Protein AF-A0A535TLV4-F1 (afdb_monomer_lite)

Structure (mmCIF, N/CA/C/O backbone):
data_AF-A0A535TLV4-F1
#
_entry.id   AF-A0A535TLV4-F1
#
loop_
_atom_site.group_PDB
_atom_site.id
_atom_site.type_symbol
_atom_site.label_atom_id
_atom_site.label_alt_id
_atom_site.label_comp_id
_atom_site.label_asym_id
_atom_site.label_entity_id
_atom_site.label_seq_id
_atom_site.pdbx_PDB_ins_code
_atom_site.Cartn_x
_atom_site.Cartn_y
_atom_site.Cartn_z
_atom_site.occupancy
_atom_site.B_iso_or_equiv
_atom_site.auth_seq_id
_atom_site.auth_comp_id
_atom_site.auth_asym_id
_atom_site.auth_atom_id
_atom_site.pdbx_PDB_model_num
ATOM 1 N N . MET A 1 1 ? 13.698 -9.916 8.414 1.00 53.78 1 MET A N 1
ATOM 2 C CA . MET A 1 1 ? 13.680 -8.598 7.735 1.00 53.78 1 MET A CA 1
ATOM 3 C C . MET A 1 1 ? 12.740 -7.665 8.482 1.00 53.78 1 MET A C 1
ATOM 5 O O . MET A 1 1 ? 11.630 -8.086 8.779 1.00 53.78 1 MET A O 1
ATOM 9 N N . LYS A 1 2 ? 13.153 -6.430 8.791 1.00 61.22 2 LYS A N 1
ATOM 10 C CA . LYS A 1 2 ? 12.234 -5.394 9.293 1.00 61.22 2 LYS A CA 1
ATOM 11 C C . LYS A 1 2 ? 11.583 -4.724 8.082 1.00 61.22 2 LYS A C 1
ATOM 13 O O . LYS A 1 2 ? 12.300 -4.171 7.260 1.00 61.22 2 LYS A O 1
ATOM 18 N N . PHE A 1 3 ? 10.264 -4.836 7.943 1.00 62.84 3 PHE A N 1
ATOM 19 C CA . PHE A 1 3 ? 9.495 -4.204 6.856 1.00 62.84 3 PHE A CA 1
ATOM 20 C C . PHE A 1 3 ? 8.976 -2.808 7.222 1.00 62.84 3 PHE A C 1
ATOM 22 O O . PHE A 1 3 ? 8.582 -2.046 6.348 1.00 62.84 3 PHE A O 1
ATOM 29 N N . PHE A 1 4 ? 8.978 -2.483 8.515 1.00 66.12 4 PHE A N 1
ATOM 30 C CA . PHE A 1 4 ? 8.427 -1.251 9.062 1.00 66.12 4 PHE A CA 1
ATOM 31 C C . PHE A 1 4 ? 9.457 -0.527 9.935 1.00 66.12 4 PHE A C 1
ATOM 33 O O . PHE A 1 4 ? 10.388 -1.145 10.464 1.00 66.12 4 PHE A O 1
ATOM 40 N N . GLY A 1 5 ? 9.247 0.781 10.107 1.00 67.31 5 GLY A N 1
ATOM 41 C CA . GLY A 1 5 ? 10.080 1.672 10.920 1.00 67.31 5 GLY A CA 1
ATOM 42 C C . GLY A 1 5 ? 11.310 2.202 10.179 1.00 67.31 5 GLY A C 1
ATOM 43 O O . GLY A 1 5 ? 11.746 1.618 9.189 1.00 67.31 5 GLY A O 1
ATOM 44 N N . ALA A 1 6 ? 11.902 3.290 10.680 1.00 67.75 6 ALA A N 1
ATOM 45 C CA . ALA A 1 6 ? 13.082 3.929 10.079 1.00 67.75 6 ALA A CA 1
ATOM 46 C C . ALA A 1 6 ? 14.238 2.958 9.720 1.00 67.75 6 ALA A C 1
ATOM 48 O O . ALA A 1 6 ? 14.810 3.102 8.641 1.00 67.75 6 ALA A O 1
ATOM 49 N N . PRO A 1 7 ? 14.542 1.907 10.515 1.00 78.00 7 PRO A N 1
ATOM 50 C CA . PRO A 1 7 ? 15.609 0.957 10.183 1.00 78.00 7 PRO A CA 1
ATOM 51 C C . PRO A 1 7 ? 15.311 0.032 8.991 1.00 78.00 7 PRO A C 1
ATOM 53 O O . PRO A 1 7 ? 16.181 -0.734 8.589 1.00 78.00 7 PRO A O 1
ATOM 56 N N . SER A 1 8 ? 14.081 0.020 8.466 1.00 81.00 8 SER A N 1
ATOM 57 C CA . SER A 1 8 ? 13.677 -0.869 7.364 1.00 81.00 8 SER A CA 1
ATOM 58 C C . SER A 1 8 ? 14.089 -0.372 5.977 1.00 81.00 8 SER A C 1
ATOM 60 O O . SER A 1 8 ? 13.936 -1.111 5.005 1.00 81.00 8 SER A O 1
ATOM 62 N N . GLY A 1 9 ? 14.532 0.887 5.860 1.00 85.88 9 GLY A N 1
ATOM 63 C CA . GLY A 1 9 ? 14.755 1.536 4.564 1.00 85.88 9 GLY A CA 1
ATOM 64 C C . GLY A 1 9 ? 13.481 1.680 3.720 1.00 85.88 9 GLY A C 1
ATOM 65 O O . GLY A 1 9 ? 13.565 1.867 2.508 1.00 85.88 9 GLY A O 1
ATOM 66 N N . THR A 1 10 ? 12.303 1.545 4.341 1.00 90.88 10 THR A N 1
ATOM 67 C CA . THR A 1 10 ? 11.002 1.623 3.672 1.00 90.88 10 THR A CA 1
ATOM 68 C C . THR A 1 10 ? 10.285 2.909 4.073 1.00 90.88 10 THR A C 1
ATOM 70 O O . THR A 1 10 ? 10.003 3.134 5.250 1.00 90.88 10 THR A O 1
ATOM 73 N N . THR A 1 11 ? 9.951 3.729 3.082 1.00 91.75 11 THR A N 1
ATOM 74 C CA . THR A 1 11 ? 9.079 4.895 3.224 1.00 91.75 11 THR A CA 1
ATOM 75 C C . THR A 1 11 ? 7.637 4.465 2.998 1.00 91.75 11 THR A C 1
ATOM 77 O O . THR A 1 11 ? 7.313 3.847 1.983 1.00 91.75 11 THR A O 1
ATOM 80 N N . LEU A 1 12 ? 6.756 4.802 3.937 1.00 91.81 12 LEU A N 1
ATOM 81 C CA . LEU A 1 12 ? 5.320 4.568 3.815 1.00 91.81 12 LEU A CA 1
ATOM 82 C C . LEU A 1 12 ? 4.634 5.879 3.454 1.00 91.81 12 LEU A C 1
ATOM 84 O O . LEU A 1 12 ? 4.757 6.863 4.179 1.00 91.81 12 LEU A O 1
ATOM 88 N N . MET A 1 13 ? 3.909 5.886 2.342 1.00 92.38 13 MET A N 1
ATOM 89 C CA . MET A 1 13 ? 3.131 7.039 1.902 1.00 92.38 13 MET A CA 1
ATOM 90 C C . MET A 1 13 ? 1.647 6.706 1.953 1.00 92.38 13 MET A C 1
ATOM 92 O O . MET A 1 13 ? 1.199 5.791 1.262 1.00 92.38 13 MET A O 1
ATOM 96 N N . THR A 1 14 ? 0.882 7.466 2.732 1.00 92.88 14 THR A N 1
ATOM 97 C CA . THR A 1 14 ? -0.580 7.366 2.732 1.00 92.88 14 THR A CA 1
ATOM 98 C C . THR A 1 14 ? -1.125 7.862 1.398 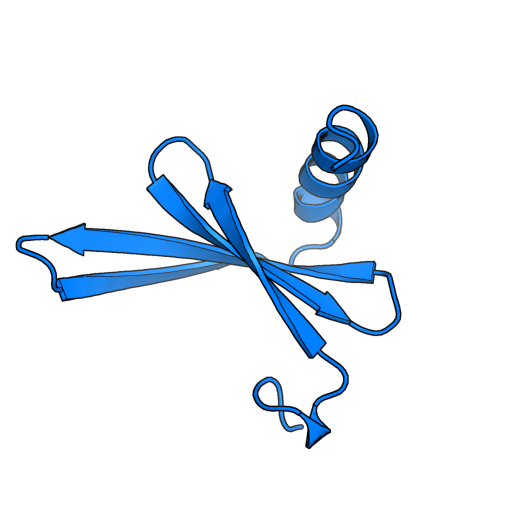1.00 92.88 14 THR A C 1
ATOM 100 O O . THR A 1 14 ? -0.765 8.946 0.935 1.00 92.88 14 THR A O 1
ATOM 103 N N . ARG A 1 15 ? -1.982 7.063 0.767 1.00 92.50 15 ARG A N 1
ATOM 104 C CA . ARG A 1 15 ? -2.660 7.381 -0.493 1.00 92.50 15 ARG A CA 1
ATOM 105 C C . ARG A 1 15 ? -4.047 6.766 -0.495 1.00 92.50 15 ARG A C 1
ATOM 107 O O . ARG A 1 15 ? -4.285 5.773 0.180 1.00 92.50 15 ARG A O 1
ATOM 114 N N . GLU A 1 16 ? -4.941 7.318 -1.296 1.00 91.19 16 GLU A N 1
ATOM 115 C CA . GLU A 1 16 ? -6.159 6.600 -1.646 1.00 91.19 16 GLU A CA 1
ATOM 116 C C . GLU A 1 16 ? -5.823 5.511 -2.675 1.00 91.19 16 GLU A C 1
ATOM 118 O O . GLU A 1 16 ? -5.087 5.747 -3.637 1.00 91.19 16 GLU A O 1
ATOM 123 N N . VAL A 1 17 ? -6.323 4.299 -2.453 1.00 89.31 17 VAL A N 1
ATOM 124 C CA . VAL A 1 17 ? -6.137 3.140 -3.326 1.00 89.31 17 VAL A CA 1
ATOM 125 C C . VAL A 1 17 ? -7.515 2.578 -3.627 1.00 89.31 17 VAL A C 1
ATOM 127 O O . VAL A 1 17 ? -8.175 2.041 -2.743 1.00 89.31 17 VAL A O 1
ATOM 130 N N . ASN A 1 18 ? -7.945 2.682 -4.884 1.00 86.50 18 ASN A N 1
ATOM 131 C CA . ASN A 1 18 ? -9.274 2.246 -5.330 1.00 86.50 18 ASN A CA 1
ATOM 132 C C . ASN A 1 18 ? -10.438 2.860 -4.518 1.00 86.50 18 ASN A C 1
ATOM 134 O O . ASN A 1 18 ? -11.414 2.165 -4.253 1.00 86.50 18 ASN A O 1
ATOM 138 N N . GLY A 1 19 ? -10.340 4.128 -4.106 1.00 88.19 19 GLY A N 1
ATOM 139 C CA . GLY A 1 19 ? -11.379 4.786 -3.301 1.00 88.19 19 GLY A CA 1
ATOM 140 C C . GLY A 1 19 ? -11.280 4.547 -1.792 1.00 88.19 19 GLY A C 1
ATOM 141 O O . GLY A 1 19 ? -12.070 5.103 -1.038 1.00 88.19 19 GLY A O 1
ATOM 142 N N . GLU A 1 20 ? -10.327 3.731 -1.338 1.00 87.94 20 GLU A N 1
ATOM 143 C CA . GLU A 1 20 ? -10.167 3.362 0.070 1.00 87.94 20 GLU A CA 1
ATOM 144 C C . GLU A 1 20 ? -8.839 3.889 0.635 1.00 87.94 20 GLU A C 1
ATOM 146 O O . GLU A 1 20 ? -7.862 4.038 -0.112 1.00 87.94 20 GLU A O 1
ATOM 151 N N . PRO A 1 21 ? -8.737 4.129 1.954 1.00 93.81 21 PRO A N 1
ATOM 152 C CA . PRO A 1 21 ? -7.468 4.455 2.587 1.00 93.81 21 PRO A CA 1
ATOM 153 C C . PRO A 1 21 ? -6.416 3.378 2.309 1.00 93.81 21 PRO A C 1
ATOM 155 O O . PRO A 1 21 ? -6.646 2.180 2.479 1.00 93.81 21 PRO A O 1
ATOM 158 N N . GLY A 1 22 ? -5.224 3.798 1.909 1.00 94.75 22 GLY A N 1
ATOM 159 C CA . GLY A 1 22 ? -4.149 2.888 1.563 1.00 94.75 22 GLY A CA 1
ATOM 160 C C . GLY A 1 22 ? -2.768 3.451 1.851 1.00 94.75 22 GLY A C 1
ATOM 161 O O . GLY A 1 22 ? -2.578 4.611 2.223 1.00 94.75 22 GLY A O 1
ATOM 162 N N . I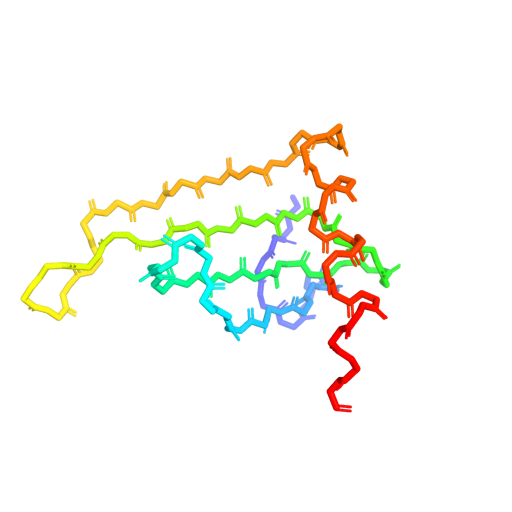LE A 1 23 ? -1.779 2.579 1.698 1.00 94.94 23 ILE A N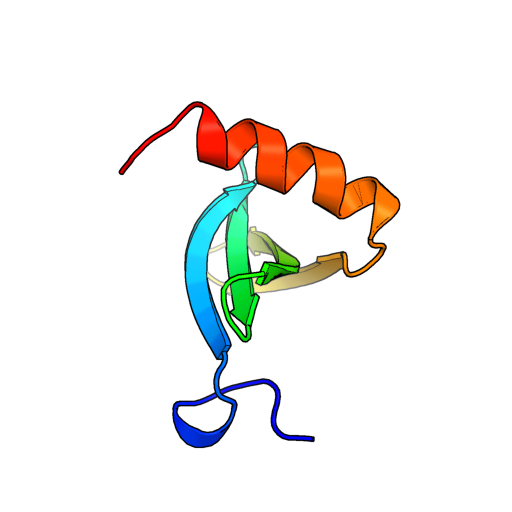 1
ATOM 163 C CA . ILE A 1 23 ? -0.369 2.886 1.901 1.00 94.94 23 ILE A CA 1
ATOM 164 C C . ILE A 1 23 ? 0.410 2.333 0.715 1.00 94.94 23 ILE A C 1
ATOM 166 O O . ILE A 1 23 ? 0.276 1.163 0.359 1.00 94.94 23 ILE A O 1
ATOM 170 N N . ILE A 1 24 ? 1.269 3.158 0.132 1.00 95.06 24 ILE A N 1
ATOM 171 C CA . ILE A 1 24 ? 2.284 2.713 -0.818 1.00 95.06 24 ILE A CA 1
ATOM 172 C C . ILE A 1 24 ? 3.602 2.600 -0.056 1.00 95.06 24 ILE A C 1
ATOM 174 O O . ILE A 1 24 ? 4.080 3.578 0.518 1.00 95.06 24 ILE A O 1
ATOM 178 N N . ALA A 1 25 ? 4.177 1.400 -0.040 1.00 94.44 25 ALA A N 1
ATOM 179 C CA . ALA A 1 25 ? 5.486 1.143 0.539 1.00 94.44 25 ALA A CA 1
ATOM 180 C C . ALA A 1 25 ? 6.555 1.287 -0.546 1.00 94.44 25 ALA A C 1
ATOM 182 O O . ALA A 1 25 ? 6.576 0.527 -1.520 1.00 94.44 25 ALA A O 1
ATOM 183 N N . ILE A 1 26 ? 7.441 2.261 -0.368 1.00 93.19 26 ILE A N 1
ATOM 184 C CA . ILE A 1 26 ? 8.579 2.515 -1.245 1.00 93.19 26 ILE A CA 1
ATOM 185 C C . ILE A 1 26 ? 9.837 2.072 -0.518 1.00 93.19 26 ILE A C 1
ATOM 187 O O . ILE A 1 26 ? 10.125 2.547 0.576 1.00 93.19 26 ILE A O 1
ATOM 191 N N . ARG A 1 27 ? 10.603 1.181 -1.133 1.00 90.38 27 ARG A N 1
ATOM 192 C CA . ARG A 1 27 ? 11.878 0.712 -0.606 1.00 90.38 27 ARG A CA 1
ATOM 193 C C . ARG A 1 27 ? 12.932 0.857 -1.683 1.00 90.38 27 ARG A C 1
ATOM 195 O O . ARG A 1 27 ? 12.696 0.447 -2.815 1.00 90.38 27 ARG A O 1
ATOM 202 N N . GLU A 1 28 ? 14.064 1.459 -1.324 1.00 88.75 28 GLU A N 1
ATOM 203 C CA . GLU A 1 28 ? 15.185 1.668 -2.254 1.00 88.75 28 GLU A CA 1
ATOM 204 C C . GLU A 1 28 ? 14.726 2.372 -3.555 1.00 88.75 28 GLU A C 1
ATOM 206 O O . GLU A 1 28 ? 15.130 2.028 -4.659 1.00 88.75 28 GLU A O 1
ATOM 211 N N . GLY A 1 29 ? 13.803 3.337 -3.427 1.00 88.38 29 GLY A N 1
ATOM 212 C CA . GLY A 1 29 ? 13.234 4.095 -4.551 1.00 88.38 29 GLY A CA 1
ATOM 213 C C . GLY A 1 29 ? 12.184 3.351 -5.389 1.00 88.38 29 GLY A C 1
ATOM 214 O O . GLY A 1 29 ? 11.576 3.949 -6.275 1.00 88.38 29 GLY A O 1
ATOM 215 N N . ALA A 1 30 ? 11.911 2.076 -5.105 1.00 90.50 30 ALA A N 1
ATOM 216 C CA . ALA A 1 30 ? 10.939 1.272 -5.835 1.00 90.50 30 ALA A CA 1
ATOM 217 C C . ALA A 1 30 ? 9.665 1.023 -5.019 1.00 90.50 30 ALA A C 1
ATOM 219 O O . ALA A 1 30 ? 9.710 0.766 -3.817 1.00 90.50 30 ALA A O 1
ATOM 220 N N . VAL A 1 31 ? 8.508 1.017 -5.690 1.00 94.12 31 VAL A N 1
ATOM 221 C CA . VAL A 1 31 ? 7.264 0.518 -5.083 1.00 94.12 31 VAL A CA 1
ATOM 222 C C . VAL A 1 31 ? 7.438 -0.971 -4.787 1.00 94.12 31 VAL A C 1
ATOM 224 O O . VAL A 1 31 ? 7.556 -1.774 -5.723 1.00 94.12 31 VAL A O 1
ATOM 227 N N . ALA A 1 32 ? 7.459 -1.299 -3.496 1.00 94.00 32 ALA A N 1
ATOM 228 C CA . ALA A 1 32 ? 7.657 -2.637 -2.951 1.00 94.00 32 ALA A CA 1
ATOM 229 C C . ALA A 1 32 ? 6.331 -3.313 -2.588 1.00 94.00 32 ALA A C 1
ATOM 231 O O . ALA A 1 32 ? 6.195 -4.525 -2.743 1.00 94.00 32 ALA A O 1
ATOM 232 N N . ALA A 1 33 ? 5.344 -2.537 -2.135 1.00 95.25 33 ALA A N 1
ATOM 233 C CA . ALA A 1 33 ? 3.999 -3.033 -1.884 1.00 95.25 33 ALA A CA 1
ATOM 234 C C . ALA A 1 33 ? 2.959 -1.912 -1.928 1.00 95.25 33 ALA A C 1
ATOM 236 O O . ALA A 1 33 ? 3.272 -0.735 -1.738 1.00 95.25 33 ALA A O 1
ATOM 237 N N . VAL A 1 34 ? 1.705 -2.310 -2.113 1.00 95.62 34 VAL A N 1
ATOM 238 C CA . VAL A 1 34 ? 0.534 -1.489 -1.804 1.00 95.62 34 VAL A CA 1
ATOM 239 C C . VAL A 1 34 ? -0.292 -2.203 -0.749 1.00 95.62 34 VAL A C 1
ATOM 241 O O . VAL A 1 34 ? -0.551 -3.401 -0.866 1.00 95.62 34 VAL A O 1
ATOM 244 N N . LEU A 1 35 ? -0.695 -1.464 0.277 1.00 94.81 35 LEU A N 1
ATOM 245 C CA . LEU A 1 35 ? -1.600 -1.917 1.315 1.00 94.81 35 LEU A CA 1
ATOM 246 C C . LEU A 1 35 ? -2.921 -1.173 1.135 1.00 94.81 35 LEU A C 1
ATOM 248 O O . LEU A 1 35 ? -2.943 0.052 1.211 1.00 94.81 35 LEU A O 1
ATOM 252 N N . ALA A 1 36 ? -4.007 -1.902 0.904 1.00 94.50 36 ALA A N 1
ATOM 253 C CA . ALA A 1 36 ? -5.356 -1.351 0.954 1.00 94.50 36 ALA A CA 1
ATOM 254 C C . ALA A 1 36 ? -5.957 -1.654 2.328 1.00 94.50 36 ALA A C 1
ATOM 256 O O . ALA A 1 36 ? -5.943 -2.808 2.776 1.00 94.50 36 ALA A O 1
ATOM 257 N N . LEU A 1 37 ? -6.457 -0.623 3.002 1.00 94.31 37 LEU A N 1
ATOM 258 C CA . LEU A 1 37 ? -7.051 -0.722 4.327 1.00 94.31 37 LEU A CA 1
ATOM 259 C C . LEU A 1 37 ? -8.561 -0.639 4.182 1.00 94.31 37 LEU A C 1
ATOM 261 O O . LEU A 1 37 ? -9.077 0.274 3.549 1.00 94.31 37 LEU A O 1
ATOM 265 N N . ASN A 1 38 ? -9.279 -1.571 4.800 1.00 94.44 38 ASN A N 1
ATOM 266 C CA . ASN A 1 38 ? -10.722 -1.435 4.928 1.00 94.44 38 ASN A CA 1
ATOM 267 C C . ASN A 1 38 ? -11.047 -0.956 6.338 1.00 94.44 38 ASN A C 1
ATOM 269 O O . ASN A 1 38 ? -10.743 -1.645 7.319 1.00 94.44 38 ASN A O 1
ATOM 273 N N . VAL A 1 39 ? -11.650 0.226 6.434 1.00 93.19 39 VAL A N 1
ATOM 274 C CA . VAL A 1 39 ? -11.953 0.887 7.705 1.00 93.19 39 VAL A CA 1
ATOM 275 C C . VAL A 1 39 ? -13.460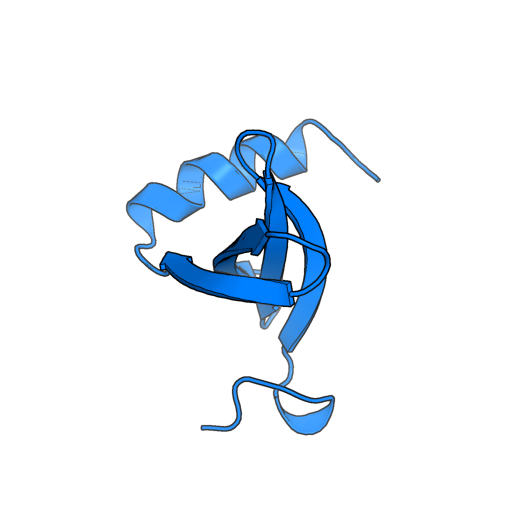 0.876 7.930 1.00 93.19 39 VAL A C 1
ATOM 277 O O . VAL A 1 39 ? -14.230 1.239 7.047 1.00 93.19 39 VAL A O 1
ATOM 280 N N . ARG A 1 40 ? -13.898 0.459 9.119 1.00 94.38 40 ARG A N 1
ATOM 281 C CA . ARG A 1 40 ? -15.300 0.544 9.548 1.00 94.38 40 ARG A CA 1
ATOM 282 C C . ARG A 1 40 ? -15.351 1.152 10.936 1.00 94.38 40 ARG A C 1
ATOM 284 O O . ARG A 1 40 ? -14.618 0.714 11.816 1.00 94.38 40 ARG A O 1
ATOM 291 N N . ASN A 1 41 ? -16.202 2.158 11.126 1.00 94.88 41 ASN A N 1
ATOM 292 C CA . ASN A 1 41 ? -16.351 2.873 12.400 1.00 94.88 41 ASN A CA 1
ATOM 293 C C . ASN A 1 41 ? -15.004 3.362 12.975 1.00 94.88 41 ASN A C 1
ATOM 295 O O . ASN A 1 41 ? -14.735 3.211 14.161 1.00 94.88 41 ASN A O 1
ATOM 299 N N . GLY A 1 42 ? -14.123 3.886 12.114 1.00 92.06 42 GLY A N 1
ATOM 300 C CA . GLY A 1 42 ? -12.793 4.374 12.505 1.00 92.06 42 GLY A CA 1
ATOM 301 C C . GLY A 1 42 ? -11.750 3.288 12.806 1.00 92.06 42 GLY A C 1
ATOM 302 O O . GLY A 1 42 ? -10.615 3.621 13.133 1.00 92.06 42 GLY A O 1
ATOM 303 N N . LEU A 1 43 ? -12.094 2.003 12.670 1.00 95.31 43 LEU A N 1
ATOM 304 C CA . LEU A 1 43 ? -11.201 0.879 12.950 1.00 95.31 43 LEU A CA 1
ATOM 305 C C . LEU A 1 43 ? -10.802 0.149 11.669 1.00 95.31 43 LEU A C 1
ATOM 307 O O . LEU A 1 43 ? -11.640 -0.139 10.812 1.00 95.31 43 LEU A O 1
ATOM 311 N N . VAL A 1 44 ? -9.520 -0.201 11.552 1.00 94.00 44 VAL A N 1
ATOM 312 C CA . VAL A 1 44 ? -9.036 -1.073 10.476 1.00 94.00 44 VAL A CA 1
ATOM 313 C C . VAL A 1 44 ? -9.574 -2.479 10.716 1.00 94.00 44 VAL A C 1
ATOM 315 O O . VAL A 1 44 ? -9.267 -3.115 11.719 1.00 94.00 44 VAL A O 1
ATOM 318 N N . THR A 1 45 ? -10.372 -2.973 9.777 1.00 96.56 45 THR A N 1
ATOM 319 C CA . THR A 1 45 ? -10.963 -4.318 9.840 1.00 96.56 45 THR A CA 1
ATOM 320 C C . THR A 1 45 ? -10.226 -5.316 8.961 1.00 96.56 45 THR A C 1
ATOM 322 O O . THR A 1 45 ? -10.277 -6.517 9.218 1.00 96.56 45 THR A O 1
ATOM 325 N N . ARG A 1 46 ? -9.559 -4.835 7.902 1.00 95.50 46 ARG A N 1
ATOM 326 C CA . ARG A 1 46 ? -8.812 -5.658 6.945 1.00 95.50 46 ARG A CA 1
ATOM 327 C C . ARG A 1 46 ? -7.627 -4.889 6.384 1.00 95.50 46 ARG A C 1
ATOM 329 O O . ARG A 1 46 ? -7.718 -3.684 6.154 1.00 95.50 46 ARG A O 1
ATOM 336 N N . VAL A 1 47 ? -6.557 -5.624 6.102 1.00 94.56 47 VAL A N 1
ATOM 337 C CA . VAL A 1 47 ? -5.378 -5.136 5.386 1.00 94.56 47 VAL A CA 1
ATOM 338 C C . VAL A 1 47 ? -5.099 -6.102 4.243 1.00 94.56 47 VAL A C 1
ATOM 340 O O . VAL A 1 47 ? -4.827 -7.277 4.479 1.00 94.56 47 VAL A O 1
ATOM 343 N N . TYR A 1 48 ? -5.163 -5.612 3.009 1.00 93.69 48 TYR A N 1
ATOM 344 C CA . TYR A 1 48 ? -4.785 -6.383 1.827 1.00 93.69 48 TYR A CA 1
ATOM 345 C C . TYR A 1 48 ? -3.438 -5.894 1.322 1.00 93.69 48 TYR A C 1
ATOM 347 O O . TYR A 1 48 ? -3.293 -4.714 1.012 1.00 93.69 48 TYR A O 1
ATOM 355 N N . VAL A 1 49 ? -2.464 -6.797 1.216 1.00 94.19 49 VAL A N 1
ATOM 356 C CA . VAL A 1 49 ? -1.108 -6.465 0.767 1.00 94.19 49 VAL A CA 1
ATOM 357 C 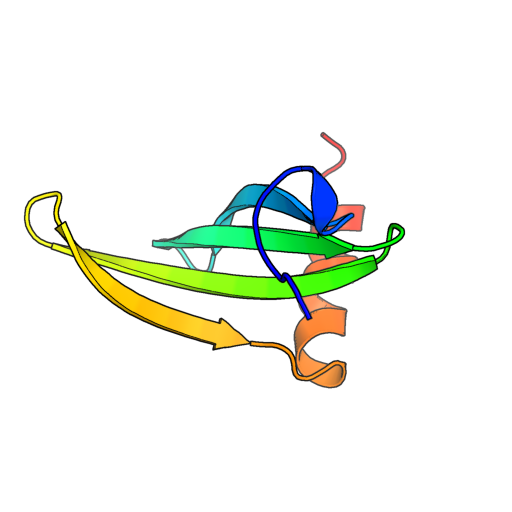C . VAL A 1 49 ? -0.880 -7.027 -0.629 1.00 94.19 49 VAL A C 1
ATOM 359 O O . VAL A 1 49 ? -0.990 -8.231 -0.855 1.00 94.19 49 VAL A O 1
ATOM 362 N N . VAL A 1 50 ? -0.532 -6.153 -1.570 1.00 94.94 50 VAL A N 1
ATOM 363 C CA . VAL A 1 50 ? -0.154 -6.523 -2.934 1.00 94.94 50 VAL A CA 1
ATOM 364 C C . VAL A 1 50 ? 1.332 -6.253 -3.120 1.00 94.94 50 VAL A C 1
ATOM 366 O O . VAL A 1 50 ? 1.756 -5.100 -3.117 1.00 94.94 50 VAL A O 1
ATOM 369 N N . ALA A 1 51 ? 2.106 -7.320 -3.314 1.00 94.94 51 ALA A N 1
ATOM 370 C CA . ALA A 1 51 ? 3.541 -7.263 -3.612 1.00 94.94 51 ALA A CA 1
ATOM 371 C C . ALA A 1 51 ? 3.906 -7.901 -4.971 1.00 94.94 51 ALA A C 1
ATOM 373 O O . ALA A 1 51 ? 5.071 -7.912 -5.357 1.00 94.94 51 ALA A O 1
ATOM 374 N N . ASP A 1 52 ? 2.921 -8.424 -5.718 1.00 95.25 52 ASP A N 1
ATOM 375 C CA . ASP A 1 52 ? 3.147 -8.963 -7.067 1.00 95.25 52 ASP A CA 1
ATOM 376 C C . ASP A 1 52 ? 3.630 -7.843 -8.000 1.00 95.25 52 ASP A C 1
ATOM 378 O O . ASP A 1 52 ? 2.903 -6.882 -8.278 1.00 95.25 52 ASP A O 1
ATOM 382 N N . SER A 1 53 ? 4.851 -7.990 -8.511 1.00 92.81 53 SER A N 1
ATOM 383 C CA . SER A 1 53 ? 5.524 -6.994 -9.344 1.00 92.81 53 SER A CA 1
ATOM 384 C C . SER A 1 53 ? 4.735 -6.617 -10.602 1.00 92.81 53 SER A C 1
ATOM 386 O O . SER A 1 53 ? 4.775 -5.458 -11.024 1.00 92.81 53 SER A O 1
ATOM 388 N N . ARG A 1 54 ? 3.958 -7.548 -11.170 1.00 95.25 54 ARG A N 1
ATOM 389 C CA . ARG A 1 54 ? 3.121 -7.310 -12.357 1.00 95.25 54 ARG A CA 1
ATOM 390 C C . ARG A 1 54 ? 1.964 -6.374 -12.032 1.00 95.25 54 ARG A C 1
ATOM 392 O O . ARG A 1 54 ? 1.656 -5.483 -12.817 1.00 95.25 54 ARG A O 1
ATOM 399 N N . LYS A 1 55 ? 1.357 -6.529 -10.851 1.00 93.69 55 LYS A N 1
ATOM 400 C CA . LYS A 1 55 ? 0.290 -5.634 -10.372 1.00 93.69 55 LYS A CA 1
ATOM 401 C C . LYS A 1 55 ? 0.849 -4.262 -9.993 1.00 93.69 55 LYS A C 1
ATOM 403 O O . LYS A 1 55 ? 0.240 -3.239 -10.302 1.00 93.69 55 LYS A O 1
ATOM 408 N N . LEU A 1 56 ? 2.044 -4.223 -9.403 1.00 95.00 56 LEU A N 1
ATOM 409 C CA . LEU A 1 56 ? 2.707 -2.972 -9.017 1.00 95.00 56 LEU A CA 1
ATOM 410 C C . LEU A 1 56 ? 3.139 -2.110 -10.212 1.00 95.00 56 LEU A C 1
ATOM 412 O O . LEU A 1 56 ? 3.273 -0.894 -10.067 1.00 95.00 56 LEU A O 1
ATOM 416 N N . ALA A 1 57 ? 3.301 -2.689 -11.404 1.00 93.69 57 ALA A N 1
ATOM 417 C CA . ALA A 1 57 ? 3.572 -1.921 -12.617 1.00 93.69 57 ALA A CA 1
ATOM 418 C C . ALA A 1 57 ? 2.487 -0.863 -12.898 1.00 93.69 57 ALA A C 1
ATOM 420 O O . ALA A 1 57 ? 2.805 0.236 -13.352 1.00 93.69 57 ALA A O 1
ATOM 421 N N . HIS A 1 58 ? 1.220 -1.156 -12.583 1.00 90.75 58 HIS A N 1
ATOM 422 C CA . HIS A 1 58 ? 0.127 -0.194 -12.730 1.00 90.75 58 HIS A CA 1
ATOM 423 C C . HIS A 1 58 ? 0.279 0.998 -11.773 1.00 90.75 58 HIS A C 1
ATOM 425 O O . HIS A 1 58 ? 0.173 2.149 -12.189 1.00 90.75 58 HIS A O 1
ATOM 431 N N . VAL A 1 59 ? 0.630 0.723 -10.515 1.00 91.19 59 VAL A N 1
ATOM 432 C CA . VAL A 1 59 ? 0.832 1.737 -9.468 1.00 91.19 59 VAL A CA 1
ATOM 433 C C . VAL A 1 59 ? 1.969 2.687 -9.839 1.00 91.19 59 VAL A C 1
ATOM 435 O O . VAL A 1 59 ? 1.816 3.901 -9.754 1.00 91.19 59 VAL A O 1
ATOM 438 N N . ARG A 1 60 ? 3.095 2.150 -10.327 1.00 91.56 60 ARG A N 1
ATOM 439 C CA . ARG A 1 60 ? 4.240 2.961 -10.779 1.00 91.56 60 ARG A CA 1
ATOM 440 C C . ARG A 1 60 ? 3.844 3.933 -11.892 1.00 91.56 60 ARG A C 1
ATOM 442 O O . ARG A 1 60 ? 4.228 5.097 -11.854 1.00 91.56 60 ARG A O 1
ATOM 449 N N . ARG A 1 61 ? 3.042 3.471 -12.859 1.00 91.56 61 ARG A N 1
ATOM 450 C CA . ARG A 1 61 ? 2.529 4.320 -13.946 1.00 91.56 61 ARG A CA 1
ATOM 451 C C . ARG A 1 61 ? 1.579 5.402 -13.434 1.00 91.56 61 ARG A C 1
ATOM 453 O O . ARG A 1 61 ? 1.629 6.513 -13.946 1.00 91.56 61 ARG A O 1
ATOM 460 N N . ALA A 1 62 ? 0.726 5.087 -12.460 1.00 88.75 62 ALA A N 1
ATOM 461 C CA . ALA A 1 62 ? -0.185 6.059 -11.861 1.00 88.75 62 ALA A CA 1
ATOM 462 C C . ALA A 1 62 ? 0.577 7.165 -11.111 1.00 88.75 62 ALA A C 1
ATOM 464 O O . ALA A 1 62 ? 0.318 8.342 -11.342 1.00 88.75 62 ALA A O 1
ATOM 465 N N . LEU A 1 63 ? 1.578 6.796 -10.305 1.00 87.31 63 LEU A N 1
ATOM 466 C CA . LEU A 1 63 ? 2.422 7.752 -9.579 1.00 87.31 63 LEU A CA 1
ATOM 467 C C . LEU A 1 63 ? 3.214 8.673 -10.511 1.00 87.31 63 LEU A C 1
ATOM 469 O O . LEU A 1 63 ? 3.317 9.863 -10.249 1.00 87.31 63 LEU A O 1
ATOM 473 N N . ALA A 1 64 ? 3.716 8.158 -11.635 1.00 86.50 64 ALA A N 1
ATOM 474 C CA . ALA A 1 64 ? 4.418 8.981 -12.621 1.00 86.50 64 ALA A CA 1
ATOM 475 C C . ALA A 1 64 ? 3.521 10.050 -13.283 1.00 86.50 64 ALA A C 1
ATOM 477 O O . ALA A 1 64 ? 4.032 11.026 -13.821 1.00 86.50 64 ALA A O 1
ATOM 478 N N . ARG A 1 65 ? 2.193 9.869 -13.267 1.00 83.62 65 ARG A N 1
ATOM 479 C CA . ARG A 1 65 ? 1.215 10.817 -1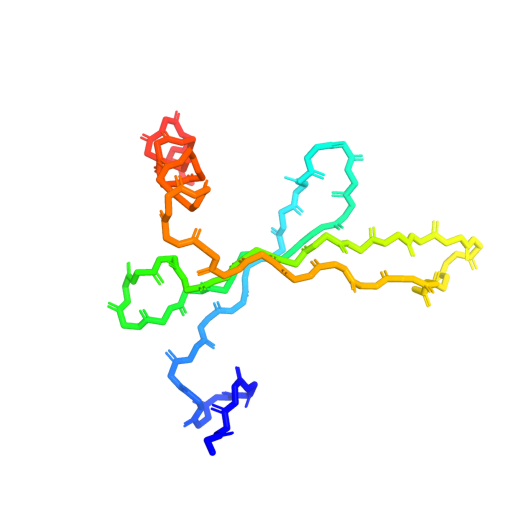3.835 1.00 83.62 65 ARG A CA 1
ATOM 480 C C . ARG A 1 65 ? 0.706 11.843 -12.827 1.00 83.62 65 ARG A C 1
ATOM 482 O O . ARG A 1 65 ? 0.091 12.821 -13.233 1.00 83.62 65 ARG A O 1
ATOM 489 N N . GLN A 1 66 ? 0.933 11.607 -11.541 1.00 67.44 66 GLN A N 1
ATOM 490 C CA . GLN A 1 66 ? 0.575 12.510 -10.454 1.00 67.44 66 GLN A CA 1
ATOM 491 C C . GLN A 1 66 ? 1.860 12.901 -9.719 1.00 67.44 66 GLN A C 1
ATOM 493 O O . GLN A 1 66 ? 2.127 12.364 -8.638 1.00 67.44 66 GLN A O 1
ATOM 498 N N . PRO A 1 67 ? 2.692 13.780 -10.312 1.00 58.09 67 PRO A N 1
ATOM 499 C CA . PRO A 1 67 ? 3.809 14.345 -9.578 1.00 58.09 67 PRO A CA 1
ATOM 500 C C . PRO A 1 67 ? 3.244 15.110 -8.376 1.00 58.09 67 PRO A C 1
ATOM 502 O O . PRO A 1 67 ? 2.319 15.911 -8.514 1.00 58.09 67 PRO A O 1
ATOM 505 N N . SER A 1 68 ? 3.745 14.751 -7.197 1.00 57.94 68 SER A N 1
ATOM 506 C CA . SER A 1 68 ? 3.518 15.443 -5.925 1.00 57.94 68 SER A CA 1
ATOM 507 C C . SER A 1 68 ? 3.967 16.891 -5.980 1.00 57.94 68 SER A C 1
ATOM 509 O O . SER A 1 68 ? 5.063 17.101 -6.548 1.00 57.94 68 SER A O 1
#

pLDDT: mean 88.07, std 10.71, range [53.78, 96.56]

Radius of gyration: 12.34 Å; chains: 1; bounding box: 32×24×27 Å

Sequence (68 aa):
MKFFGAPSGTTLMTREVNGEPGIIAIREGAVAAVLALNVRNGLVTRVYVVADSRKLAHVRRALARQPS

Secondary structure (DSSP, 8-state):
---SSGGGTEEEEEEEETTEEEEEEEETTEEEEEEEEEEETTEEEEEEEE--HHHHHHHHHHHHHS--

Foldseek 3Di:
DDQDDPVNQWDWDWDDDPNATKIFIAHPNARQWIWGFDDDPNDTPDIDIDRPVVVCVVVVVVCVVDPD